Protein AF-A0A8J6GZJ0-F1 (afdb_monomer_lite)

Secondary structure (DSSP, 8-state):
-PPSSTT-SEEEEEEESSHHHHHHHHHHHHTT-EEEEEEESSSPPPEEEEEEETTEEEEEEE-GGGGG--HHHHTSSHHHHHHHHH-S-----S--TTHHHHHHHHHHH-------GGGS-TTSSTTGGGS--

Sequence (133 aa):
MIQEPHKAATFFGCIGIDKFGEILKSKAAEAHVDAHYYEQNEQPTGTCAACITGGNRSLVANLAAANCYKKEKHLDLEKNWLLVEKARVYYIAYILKDAFQLLHDYKHSRHLDYVPAEDMLPGALSVLKGLEQ

Organism: Microtus ochrogaster (NCBI:txid79684)

Foldseek 3Di:
DDDPPAQLAEAEFEAEPDPVVVVVVVVCVVVSHNYDYHYDHPWHGKDWDWDDDPPDTDIDTDHTRRQVDDCVVGVPPPVNVVVVVPDPDDDDDDDPVCVVVVVVVVVVVDDDDDDDPVNPDPPPVVNVVVVVD

pLDDT: mean 77.5, std 22.69, range [29.25, 98.44]

Radius of gyration: 16.32 Å; chains: 1; bounding box: 40×40×40 Å

Structure (mmCIF, N/CA/C/O backbone):
data_AF-A0A8J6GZJ0-F1
#
_entry.id   AF-A0A8J6GZJ0-F1
#
loop_
_atom_site.group_PDB
_atom_site.id
_atom_site.type_symbol
_atom_site.label_atom_id
_atom_site.label_alt_id
_atom_site.label_comp_id
_atom_site.label_asym_id
_atom_site.label_entity_id
_atom_site.label_seq_id
_atom_site.pdbx_PDB_ins_code
_atom_site.Cartn_x
_atom_site.Cartn_y
_atom_site.Cartn_z
_atom_site.occupancy
_atom_site.B_iso_or_equiv
_atom_site.auth_seq_id
_atom_site.auth_comp_id
_atom_site.auth_asym_id
_atom_site.auth_atom_id
_atom_site.pdbx_PDB_model_num
ATOM 1 N N . MET A 1 1 ? -10.589 -14.505 -3.669 1.00 51.16 1 MET A N 1
ATOM 2 C CA . MET A 1 1 ? -9.155 -14.866 -3.699 1.00 51.16 1 MET A CA 1
ATOM 3 C C . MET A 1 1 ? -8.697 -14.714 -5.142 1.00 51.16 1 MET A C 1
ATOM 5 O O . MET A 1 1 ? -9.461 -15.129 -6.009 1.00 51.16 1 MET A O 1
ATOM 9 N N . ILE A 1 2 ? -7.566 -14.052 -5.412 1.00 63.25 2 ILE A N 1
ATOM 10 C CA . ILE A 1 2 ? -7.054 -13.914 -6.788 1.00 63.25 2 ILE A CA 1
ATOM 11 C C . ILE A 1 2 ? -6.721 -15.318 -7.300 1.00 63.25 2 ILE A C 1
ATOM 13 O O . ILE A 1 2 ? -6.029 -16.067 -6.617 1.00 63.25 2 ILE A O 1
ATOM 17 N N . GLN A 1 3 ? -7.305 -15.689 -8.440 1.00 64.50 3 GLN A N 1
ATOM 18 C CA . GLN A 1 3 ? -7.137 -17.012 -9.041 1.00 64.50 3 GLN A CA 1
ATOM 19 C C . GLN A 1 3 ? -5.776 -17.144 -9.731 1.00 64.50 3 GLN A C 1
ATOM 21 O O . GLN A 1 3 ? -5.130 -16.143 -10.039 1.00 64.50 3 GLN A O 1
ATOM 26 N N . GLU A 1 4 ? -5.347 -18.383 -9.969 1.00 78.12 4 GLU A N 1
ATOM 27 C CA . GLU A 1 4 ? -4.112 -18.678 -10.691 1.00 78.12 4 GLU A CA 1
ATOM 28 C C . GLU A 1 4 ? -4.130 -18.104 -12.126 1.00 78.12 4 GLU A C 1
ATOM 30 O O . GLU A 1 4 ? -5.177 -18.104 -12.778 1.00 78.12 4 GLU A O 1
ATOM 35 N N . PRO A 1 5 ? -2.979 -17.644 -12.652 1.00 83.06 5 PRO A N 1
ATOM 36 C CA . PRO A 1 5 ? -1.676 -17.617 -11.994 1.00 83.06 5 PRO A CA 1
ATOM 37 C C . PRO A 1 5 ? -1.569 -16.516 -10.926 1.00 83.06 5 PRO A C 1
ATOM 39 O O . PRO A 1 5 ? -2.067 -15.402 -11.083 1.00 83.06 5 PRO A O 1
ATOM 42 N N . HIS A 1 6 ? -0.867 -16.829 -9.835 1.00 86.50 6 HIS A N 1
ATOM 43 C CA . HIS A 1 6 ? -0.531 -15.853 -8.797 1.00 86.50 6 HIS A CA 1
ATOM 44 C C . HIS A 1 6 ? 0.281 -14.688 -9.373 1.00 86.50 6 HIS A C 1
ATOM 46 O O . HIS A 1 6 ? 0.999 -14.852 -10.361 1.00 86.50 6 HIS A O 1
ATOM 52 N N . LYS A 1 7 ? 0.201 -13.517 -8.724 1.00 85.12 7 LYS A N 1
ATOM 53 C CA . LYS A 1 7 ? 0.903 -12.293 -9.143 1.00 85.12 7 LYS A CA 1
ATOM 54 C C . LYS A 1 7 ? 0.516 -11.799 -10.543 1.00 85.12 7 LYS A C 1
ATOM 56 O O . LYS A 1 7 ? 1.299 -11.131 -11.212 1.00 85.12 7 LYS A O 1
ATOM 61 N N . ALA A 1 8 ? -0.710 -12.092 -10.979 1.00 89.75 8 ALA A N 1
ATOM 62 C CA . ALA A 1 8 ? -1.276 -11.518 -12.199 1.00 89.75 8 ALA A CA 1
ATOM 63 C C . ALA A 1 8 ? -1.562 -10.008 -12.076 1.00 89.75 8 ALA A C 1
ATOM 65 O O . ALA A 1 8 ? -1.609 -9.313 -13.088 1.00 89.75 8 ALA A O 1
ATOM 66 N N . ALA A 1 9 ? -1.751 -9.505 -10.850 1.00 91.31 9 ALA A N 1
ATOM 67 C CA . ALA A 1 9 ? -1.995 -8.097 -10.562 1.00 91.31 9 ALA A CA 1
ATOM 68 C C . ALA A 1 9 ? -0.809 -7.474 -9.815 1.00 91.31 9 ALA A C 1
ATOM 70 O O . ALA A 1 9 ? -0.365 -8.008 -8.794 1.00 91.31 9 ALA A O 1
ATOM 71 N N . THR A 1 10 ? -0.352 -6.323 -10.308 1.00 93.00 10 THR A N 1
ATOM 72 C CA . THR A 1 10 ? 0.654 -5.475 -9.660 1.00 93.00 10 THR A CA 1
ATOM 73 C C . THR A 1 10 ? -0.035 -4.316 -8.950 1.00 93.00 10 THR A C 1
ATOM 75 O O . THR A 1 10 ? -0.974 -3.729 -9.487 1.00 93.00 10 THR A O 1
ATOM 78 N N . PHE A 1 11 ? 0.430 -3.979 -7.749 1.00 93.12 11 PHE A N 1
ATOM 79 C CA . PHE A 1 11 ? -0.090 -2.853 -6.975 1.00 93.12 11 PHE A CA 1
ATOM 80 C C . PHE A 1 11 ? 1.040 -1.914 -6.559 1.00 93.12 11 PHE A C 1
ATOM 82 O O . PHE A 1 11 ? 2.079 -2.374 -6.093 1.00 93.12 11 PHE A O 1
ATOM 89 N N . PHE A 1 12 ? 0.809 -0.606 -6.680 1.00 93.50 12 PHE A N 1
ATOM 90 C CA . PHE A 1 12 ? 1.727 0.432 -6.222 1.00 93.50 12 PHE A CA 1
ATOM 91 C C . PHE A 1 12 ? 1.043 1.343 -5.201 1.00 93.50 12 PHE A C 1
ATOM 93 O O . PHE A 1 12 ? -0.111 1.729 -5.379 1.00 93.50 12 PHE A O 1
ATOM 100 N N . GLY A 1 13 ? 1.767 1.722 -4.148 1.00 92.50 13 GLY A N 1
ATOM 101 C CA . GLY A 1 13 ? 1.277 2.642 -3.118 1.00 92.50 13 GLY A CA 1
ATOM 102 C C . GLY A 1 13 ? 2.400 3.170 -2.228 1.00 92.50 13 GLY A C 1
ATOM 103 O O . GLY A 1 13 ? 3.549 2.770 -2.390 1.00 92.50 13 GLY A O 1
ATOM 104 N N . CYS A 1 14 ? 2.079 4.067 -1.294 1.00 94.56 14 CYS A N 1
ATOM 105 C CA . CYS A 1 14 ? 3.023 4.588 -0.298 1.00 94.56 14 CYS A CA 1
ATOM 106 C C . CYS A 1 14 ? 2.562 4.227 1.118 1.00 94.56 14 CYS A C 1
ATOM 108 O O . CYS A 1 14 ? 1.384 4.398 1.441 1.00 94.56 14 CYS A O 1
ATOM 110 N N . ILE A 1 15 ? 3.485 3.745 1.950 1.00 97.25 15 ILE A N 1
ATOM 111 C CA . ILE A 1 15 ? 3.245 3.357 3.347 1.00 97.25 15 ILE A CA 1
ATOM 112 C C . ILE A 1 15 ? 4.310 3.955 4.272 1.00 97.25 15 ILE A C 1
ATOM 114 O O . ILE A 1 15 ? 5.370 4.404 3.831 1.00 97.25 15 ILE A O 1
ATOM 118 N N . GLY A 1 16 ? 4.005 4.002 5.566 1.00 98.00 16 GLY A N 1
ATOM 119 C CA . GLY A 1 16 ? 5.000 4.277 6.596 1.00 98.00 16 GLY A CA 1
ATOM 120 C C . GLY A 1 16 ? 5.819 3.024 6.893 1.00 98.00 16 GLY A C 1
ATOM 121 O O . GLY A 1 16 ? 5.311 1.906 6.768 1.00 98.00 16 GLY A O 1
ATOM 122 N N . ILE A 1 17 ? 7.068 3.198 7.324 1.00 98.19 17 ILE A N 1
ATOM 123 C CA . ILE A 1 17 ? 7.860 2.110 7.917 1.00 98.19 17 ILE A CA 1
ATOM 124 C C . ILE A 1 17 ? 7.370 1.910 9.354 1.00 98.19 17 ILE A C 1
ATOM 126 O O . ILE A 1 17 ? 7.942 2.392 10.331 1.00 98.19 17 ILE A O 1
ATOM 130 N N . ASP A 1 18 ? 6.231 1.239 9.471 1.00 98.25 18 ASP A N 1
ATOM 131 C CA . ASP A 1 18 ? 5.570 0.967 10.735 1.00 98.25 18 ASP A CA 1
ATOM 132 C C . ASP A 1 18 ? 4.824 -0.371 10.706 1.00 98.25 18 ASP A C 1
ATOM 134 O O . ASP A 1 18 ? 4.743 -1.077 9.697 1.00 98.25 18 ASP A O 1
ATOM 138 N N . LYS A 1 19 ? 4.250 -0.733 11.855 1.00 98.31 19 LYS A N 1
ATOM 139 C CA . LYS A 1 19 ? 3.511 -1.987 12.017 1.00 98.31 19 LYS A CA 1
ATOM 140 C C . LYS A 1 19 ? 2.339 -2.116 11.036 1.00 98.31 19 LYS A C 1
ATOM 142 O O . LYS A 1 19 ? 2.032 -3.228 10.614 1.00 98.31 19 LYS A O 1
ATOM 147 N N . PHE A 1 20 ? 1.659 -1.020 10.699 1.00 98.06 20 PHE A N 1
ATOM 148 C CA . PHE A 1 20 ? 0.535 -1.071 9.766 1.00 98.06 20 PHE A CA 1
ATOM 149 C C . PHE A 1 20 ? 1.016 -1.276 8.328 1.00 98.06 20 PHE A C 1
ATOM 151 O O . PHE A 1 20 ? 0.405 -2.060 7.604 1.00 98.06 20 PHE A O 1
ATOM 158 N N . GLY A 1 21 ? 2.141 -0.670 7.948 1.00 98.12 21 GLY A N 1
ATOM 159 C CA . GLY A 1 21 ? 2.808 -0.909 6.671 1.00 98.12 21 GLY A CA 1
ATOM 160 C C . GLY A 1 21 ? 3.193 -2.379 6.493 1.00 98.12 21 GLY A C 1
ATOM 161 O O . GLY A 1 21 ? 2.870 -2.987 5.471 1.00 98.12 21 GLY A O 1
ATOM 162 N N . GLU A 1 22 ? 3.778 -2.998 7.522 1.00 98.38 22 GLU A N 1
ATOM 163 C CA . GLU A 1 22 ? 4.097 -4.434 7.504 1.00 98.38 22 GLU A CA 1
ATOM 164 C C . GLU A 1 22 ? 2.854 -5.322 7.361 1.00 98.38 22 GLU A C 1
ATOM 166 O O . GLU A 1 22 ? 2.857 -6.290 6.596 1.00 98.38 22 GLU A O 1
ATOM 171 N N . ILE A 1 23 ? 1.755 -4.972 8.039 1.00 98.44 23 ILE A N 1
ATOM 172 C CA . ILE A 1 23 ? 0.481 -5.690 7.893 1.00 98.44 23 ILE A CA 1
ATOM 173 C C . ILE A 1 23 ? -0.030 -5.594 6.450 1.00 98.44 23 ILE A C 1
ATOM 175 O O . ILE A 1 23 ? -0.436 -6.611 5.888 1.00 98.44 23 ILE A O 1
ATOM 179 N N . LEU A 1 24 ? 0.013 -4.413 5.825 1.00 98.00 24 LEU A N 1
ATOM 180 C CA . LEU A 1 24 ? -0.421 -4.235 4.434 1.00 98.00 24 LEU A CA 1
ATOM 181 C C . LEU A 1 24 ? 0.421 -5.067 3.458 1.00 98.00 24 LEU A C 1
ATOM 183 O O . LEU A 1 24 ? -0.141 -5.725 2.579 1.00 98.00 24 LEU A O 1
ATOM 187 N N . LYS A 1 25 ? 1.748 -5.099 3.637 1.00 98.00 25 LYS A N 1
ATOM 188 C CA . LYS A 1 25 ? 2.653 -5.941 2.834 1.00 98.00 25 LYS A CA 1
ATOM 189 C C . LYS A 1 25 ? 2.322 -7.424 2.988 1.00 98.00 25 LYS A C 1
ATOM 191 O O . LYS A 1 25 ? 2.138 -8.125 1.994 1.00 98.00 25 LYS A O 1
ATOM 196 N N . SER A 1 26 ? 2.177 -7.885 4.230 1.00 97.81 26 SER A N 1
ATOM 197 C CA . SER A 1 26 ? 1.832 -9.274 4.539 1.00 97.81 26 SER A CA 1
ATOM 198 C C . SER A 1 26 ? 0.488 -9.679 3.928 1.00 97.81 26 SER A C 1
ATOM 200 O O . SER A 1 26 ? 0.409 -10.717 3.273 1.00 97.81 26 SER A O 1
ATOM 202 N N . LYS A 1 27 ? -0.552 -8.845 4.050 1.00 97.38 27 LYS A N 1
ATOM 203 C CA . LYS A 1 27 ? -1.874 -9.144 3.478 1.00 97.38 27 LYS A CA 1
ATOM 204 C C . LYS A 1 27 ? -1.901 -9.115 1.955 1.00 97.38 27 LYS A C 1
ATOM 206 O O . LYS A 1 27 ? -2.588 -9.941 1.358 1.00 97.38 27 LYS A O 1
ATOM 211 N N . ALA A 1 28 ? -1.129 -8.238 1.316 1.00 95.50 28 ALA A N 1
ATOM 212 C CA . ALA A 1 28 ? -0.982 -8.262 -0.137 1.00 95.50 28 ALA A CA 1
ATOM 213 C C . ALA A 1 28 ? -0.307 -9.559 -0.624 1.00 95.50 28 ALA A C 1
ATOM 215 O O . ALA A 1 28 ? -0.769 -10.167 -1.592 1.00 95.50 28 ALA A O 1
ATOM 216 N N . ALA A 1 29 ? 0.730 -10.021 0.083 1.00 94.12 29 ALA A N 1
ATOM 217 C CA . ALA A 1 29 ? 1.420 -11.270 -0.233 1.00 94.12 29 ALA A CA 1
ATOM 218 C C . ALA A 1 29 ? 0.522 -12.506 -0.031 1.00 94.12 29 ALA A C 1
ATOM 220 O O . ALA A 1 29 ? 0.484 -13.378 -0.902 1.00 94.12 29 ALA A O 1
ATOM 221 N N . GLU A 1 30 ? -0.244 -12.557 1.067 1.00 94.31 30 GLU A N 1
ATOM 222 C CA . GLU A 1 30 ? -1.260 -13.596 1.319 1.00 94.31 30 GLU A CA 1
ATOM 223 C C . GLU A 1 30 ? -2.331 -13.632 0.216 1.00 94.31 30 GLU A C 1
ATOM 225 O O . GLU A 1 30 ? -2.824 -14.698 -0.138 1.00 94.31 30 GLU A O 1
ATOM 230 N N . ALA A 1 31 ? -2.675 -12.473 -0.352 1.00 93.44 31 ALA A N 1
ATOM 231 C CA . ALA A 1 31 ? -3.617 -12.355 -1.462 1.00 93.44 31 ALA A CA 1
ATOM 232 C C . ALA A 1 31 ? -2.989 -12.615 -2.845 1.00 93.44 31 ALA A C 1
ATOM 234 O O . ALA A 1 31 ? -3.686 -12.492 -3.854 1.00 93.44 31 ALA A O 1
ATOM 235 N N . HIS A 1 32 ? -1.698 -12.959 -2.905 1.00 94.00 32 HIS A N 1
ATOM 236 C CA . HIS A 1 32 ? -0.935 -13.195 -4.134 1.00 94.00 32 HIS A CA 1
ATOM 237 C C . HIS A 1 32 ? -0.877 -11.995 -5.094 1.00 94.00 32 HIS A C 1
ATOM 239 O O . HIS A 1 32 ? -0.741 -12.171 -6.308 1.00 94.00 32 HIS A O 1
ATOM 245 N N 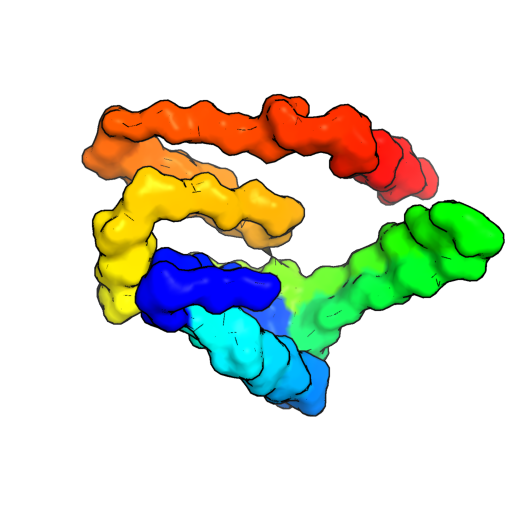. VAL A 1 33 ? -0.947 -10.778 -4.553 1.00 93.44 33 VAL A N 1
ATOM 246 C CA . VAL A 1 33 ? -0.722 -9.530 -5.293 1.00 93.44 33 VAL A CA 1
ATOM 247 C C . VAL A 1 33 ? 0.778 -9.255 -5.361 1.00 93.44 33 VAL A C 1
ATOM 249 O O . VAL A 1 33 ? 1.483 -9.386 -4.359 1.00 93.44 33 VAL A O 1
ATOM 252 N N . ASP A 1 34 ? 1.275 -8.838 -6.525 1.00 94.75 34 ASP A N 1
ATOM 253 C CA . ASP A 1 34 ? 2.646 -8.345 -6.665 1.00 94.75 34 ASP A CA 1
ATOM 254 C C . ASP A 1 34 ? 2.699 -6.870 -6.248 1.00 94.75 34 ASP A C 1
ATOM 256 O O . ASP A 1 34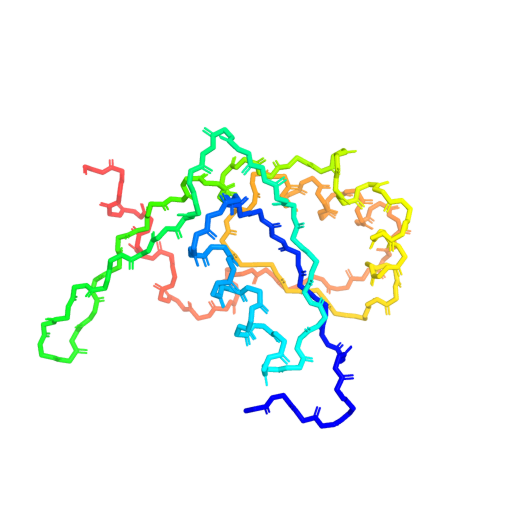 ? 2.651 -5.956 -7.072 1.00 94.75 34 ASP A O 1
ATOM 260 N N . ALA A 1 35 ? 2.664 -6.635 -4.936 1.00 95.06 35 ALA A N 1
ATOM 261 C CA . ALA A 1 35 ? 2.627 -5.293 -4.373 1.00 95.06 35 ALA A CA 1
ATOM 262 C C . ALA A 1 35 ? 4.038 -4.726 -4.182 1.00 95.06 35 ALA A C 1
ATOM 264 O O . ALA A 1 35 ? 4.881 -5.335 -3.524 1.00 95.06 35 ALA A O 1
ATOM 265 N N . HIS A 1 36 ? 4.256 -3.523 -4.705 1.00 96.12 36 HIS A N 1
ATOM 266 C CA . HIS A 1 36 ? 5.493 -2.758 -4.587 1.00 96.12 36 HIS A CA 1
ATOM 267 C C . HIS A 1 36 ? 5.162 -1.426 -3.918 1.00 96.12 36 HIS A C 1
ATOM 269 O O . HIS A 1 36 ? 4.474 -0.582 -4.492 1.00 96.12 36 HIS A O 1
ATOM 275 N N . TYR A 1 37 ? 5.606 -1.251 -2.677 1.00 95.69 37 TYR A N 1
ATOM 276 C CA . TYR A 1 37 ? 5.320 -0.051 -1.898 1.00 95.69 37 TYR A CA 1
ATOM 277 C C . TYR A 1 37 ? 6.527 0.887 -1.852 1.00 95.69 37 TYR A C 1
ATOM 279 O O . TYR A 1 37 ? 7.658 0.453 -1.638 1.00 95.69 37 TYR A O 1
ATOM 287 N N . TYR A 1 38 ? 6.265 2.188 -1.967 1.00 95.44 38 TYR A N 1
ATOM 288 C CA . TYR A 1 38 ? 7.188 3.217 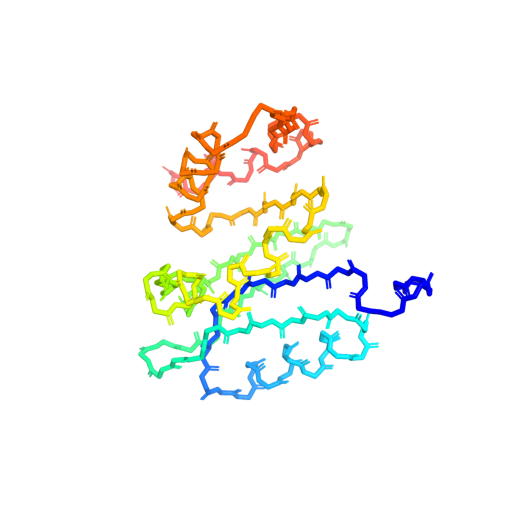-1.513 1.00 95.44 38 TYR A CA 1
ATOM 289 C C . TYR A 1 38 ? 7.096 3.308 0.012 1.00 95.44 38 TYR A C 1
ATOM 291 O O . TYR A 1 38 ? 6.055 3.677 0.557 1.00 95.44 38 TYR A O 1
ATOM 299 N N . GLU A 1 39 ? 8.168 2.936 0.701 1.00 96.81 39 GLU A N 1
ATOM 300 C CA . GLU A 1 39 ? 8.246 2.980 2.161 1.00 96.81 39 GLU A CA 1
ATOM 301 C C . GLU A 1 39 ? 9.017 4.224 2.607 1.00 96.81 39 GLU A C 1
ATOM 303 O O . GLU A 1 39 ? 10.073 4.544 2.054 1.00 96.81 39 GLU A O 1
ATOM 308 N N . GLN A 1 40 ? 8.484 4.944 3.593 1.00 95.69 40 GLN A N 1
ATOM 309 C CA . GLN A 1 40 ? 9.038 6.222 4.041 1.00 95.69 40 GLN A CA 1
ATOM 310 C C . GLN A 1 40 ? 8.821 6.449 5.552 1.00 95.69 40 GLN A C 1
ATOM 312 O O . GLN A 1 40 ? 8.044 5.728 6.179 1.00 95.69 40 GLN A O 1
ATOM 317 N N . ASN A 1 41 ? 9.534 7.413 6.147 1.00 96.75 41 ASN A N 1
ATOM 318 C CA . ASN A 1 41 ? 9.560 7.655 7.604 1.00 96.75 41 ASN A CA 1
ATOM 319 C C . ASN A 1 41 ? 8.974 9.019 8.011 1.00 96.75 41 ASN A C 1
ATOM 321 O O . ASN A 1 41 ? 8.921 9.343 9.195 1.00 96.75 41 ASN A O 1
ATOM 325 N N . GLU A 1 42 ? 8.571 9.843 7.049 1.00 95.31 42 GLU A N 1
ATOM 326 C CA . GLU A 1 42 ? 8.025 11.180 7.254 1.00 95.31 42 GLU A CA 1
ATOM 327 C C . GLU A 1 42 ? 6.594 11.162 7.812 1.00 95.31 42 GLU A C 1
ATOM 329 O O . GLU A 1 42 ? 6.225 12.055 8.573 1.00 95.31 42 GLU A O 1
ATOM 334 N N . GLN A 1 43 ? 5.783 10.171 7.432 1.00 97.31 43 GLN A N 1
ATOM 335 C CA . GLN A 1 43 ? 4.398 10.008 7.881 1.00 97.31 43 GLN A CA 1
ATOM 336 C C . GLN A 1 43 ? 4.073 8.544 8.208 1.00 97.31 43 GLN A C 1
ATOM 338 O O . GLN A 1 43 ? 4.601 7.641 7.554 1.00 97.31 43 GLN A O 1
ATOM 343 N N . PRO A 1 44 ? 3.161 8.277 9.161 1.00 98.00 44 PRO A N 1
ATOM 344 C CA . PRO A 1 44 ? 2.689 6.923 9.427 1.00 98.00 44 PRO A CA 1
ATOM 345 C C . PRO A 1 44 ? 1.823 6.401 8.276 1.00 98.00 44 PRO A C 1
ATOM 347 O O . PRO A 1 44 ? 1.253 7.171 7.499 1.00 98.00 44 PRO A O 1
ATOM 350 N N . THR A 1 45 ? 1.674 5.085 8.187 1.00 98.12 45 THR A N 1
ATOM 351 C CA . THR A 1 45 ? 0.763 4.423 7.250 1.00 98.12 45 THR A CA 1
ATOM 352 C C . THR A 1 45 ? -0.663 4.958 7.406 1.00 98.12 45 THR A C 1
ATOM 354 O O . THR A 1 45 ? -1.177 5.100 8.517 1.00 98.12 45 THR A O 1
ATOM 357 N N . GLY A 1 46 ? -1.304 5.261 6.272 1.00 95.12 46 GLY A N 1
ATOM 358 C CA . GLY A 1 46 ? -2.677 5.761 6.229 1.00 95.12 46 GLY A CA 1
ATOM 359 C C . GLY A 1 46 ? -3.678 4.797 6.864 1.00 95.12 46 GLY A C 1
ATOM 360 O O . GLY A 1 46 ? -3.495 3.580 6.873 1.00 95.12 46 GLY A O 1
ATOM 361 N N . THR A 1 47 ? -4.763 5.346 7.397 1.00 95.25 47 THR A N 1
ATOM 362 C CA . THR A 1 47 ? -5.805 4.580 8.093 1.00 95.25 47 THR A CA 1
ATOM 363 C C . THR A 1 47 ? -7.190 5.044 7.669 1.00 95.25 47 THR A C 1
ATOM 365 O O . THR A 1 47 ? -7.378 6.174 7.221 1.00 95.25 47 THR A O 1
ATOM 368 N N . CYS A 1 48 ? -8.185 4.171 7.805 1.00 95.06 48 CYS A N 1
ATOM 369 C CA . CYS A 1 48 ? -9.579 4.521 7.572 1.00 95.06 48 CYS A CA 1
ATOM 370 C C . CYS A 1 48 ? -10.433 4.025 8.736 1.00 95.06 48 CYS A C 1
ATOM 372 O O . CYS A 1 48 ? -10.443 2.832 9.042 1.00 95.06 48 CYS A O 1
ATOM 374 N N . ALA A 1 49 ? -11.144 4.945 9.384 1.00 95.44 49 ALA A N 1
ATOM 375 C CA . ALA A 1 49 ? -12.143 4.597 10.378 1.00 95.44 49 ALA A CA 1
ATOM 376 C C . ALA A 1 49 ? -13.453 4.253 9.665 1.00 95.44 49 ALA A C 1
ATOM 378 O O . ALA A 1 49 ? -13.993 5.067 8.917 1.00 95.44 49 ALA A O 1
ATOM 379 N N . ALA A 1 50 ? -13.964 3.048 9.911 1.00 95.38 50 ALA A N 1
ATOM 380 C CA . ALA A 1 50 ? -15.281 2.629 9.457 1.00 95.38 50 ALA A CA 1
ATOM 381 C C . ALA A 1 50 ? -16.272 2.714 10.625 1.00 95.38 50 ALA A C 1
ATOM 383 O O . ALA A 1 50 ? -16.294 1.849 11.501 1.00 95.38 50 ALA A O 1
ATOM 384 N N . CYS A 1 51 ? -17.097 3.758 10.632 1.00 94.88 51 CYS A N 1
ATOM 385 C CA . CYS A 1 51 ? -18.162 3.957 11.608 1.00 94.88 51 CYS A CA 1
ATOM 386 C C . CYS A 1 51 ? -19.402 3.177 11.160 1.00 94.88 51 CYS A C 1
ATOM 388 O O . CYS A 1 51 ? -20.046 3.538 10.172 1.00 94.88 51 CYS A O 1
ATOM 390 N N . ILE A 1 52 ? -19.719 2.091 11.866 1.00 97.25 52 ILE A N 1
ATOM 391 C CA . ILE A 1 52 ? -20.794 1.163 11.499 1.00 97.25 52 ILE A CA 1
ATOM 392 C C . ILE A 1 52 ? -22.038 1.456 12.342 1.00 97.25 52 ILE A C 1
ATOM 394 O O . ILE A 1 52 ? -21.978 1.409 13.570 1.00 97.25 52 ILE A O 1
ATOM 398 N N . THR A 1 53 ? -23.171 1.719 11.689 1.00 96.00 53 THR A N 1
ATOM 399 C CA . THR A 1 53 ? -24.472 1.943 12.342 1.00 96.00 53 THR A CA 1
ATOM 400 C 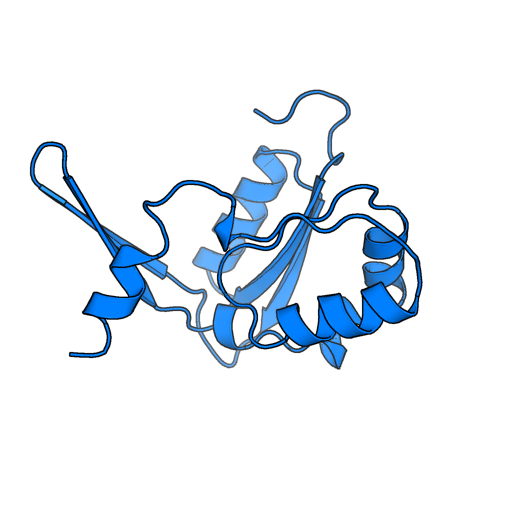C . THR A 1 53 ? -25.560 1.105 11.671 1.00 96.00 53 THR A C 1
ATOM 402 O O . THR A 1 53 ? -26.064 1.426 10.593 1.00 96.00 53 THR A O 1
ATOM 405 N N . GLY A 1 54 ? -25.929 -0.012 12.304 1.00 95.69 54 GLY A N 1
ATOM 406 C CA . GLY A 1 54 ? -26.831 -0.994 11.699 1.00 95.69 54 GLY A CA 1
ATOM 407 C C . GLY A 1 54 ? -26.256 -1.527 10.381 1.00 95.69 54 GLY A C 1
ATOM 408 O O . GLY A 1 54 ? -25.158 -2.079 10.363 1.00 95.69 54 GLY A O 1
ATOM 409 N N . GLY A 1 55 ? -26.988 -1.340 9.279 1.00 96.19 55 GLY A N 1
ATOM 410 C CA . GLY A 1 55 ? -26.535 -1.698 7.928 1.00 96.19 55 GLY A CA 1
ATOM 411 C C . GLY A 1 55 ? -25.641 -0.656 7.238 1.00 96.19 55 GLY A C 1
ATOM 412 O O . GLY A 1 55 ? -25.132 -0.929 6.154 1.00 96.19 55 GLY A O 1
ATOM 413 N N . ASN A 1 56 ? -25.441 0.523 7.836 1.00 95.25 56 ASN A N 1
ATOM 414 C CA . ASN A 1 56 ? -24.712 1.632 7.219 1.00 95.25 56 ASN A CA 1
ATOM 415 C C . ASN A 1 56 ? -23.232 1.656 7.623 1.00 95.25 56 ASN A C 1
ATOM 417 O O . ASN A 1 56 ? -22.856 1.207 8.709 1.00 95.25 56 ASN A O 1
ATOM 421 N N . ARG A 1 57 ? -22.392 2.233 6.754 1.00 96.56 57 ARG A N 1
ATOM 422 C CA . ARG A 1 57 ? -20.965 2.478 7.008 1.00 96.56 57 ARG A CA 1
ATOM 423 C C . ARG A 1 57 ? -20.596 3.891 6.568 1.00 96.56 57 ARG A C 1
ATOM 425 O O . ARG A 1 57 ? -20.759 4.217 5.398 1.00 96.56 57 ARG A O 1
ATOM 432 N N . SER A 1 58 ? -20.077 4.696 7.491 1.00 95.94 58 SER A N 1
ATOM 433 C CA . SER A 1 58 ? -19.419 5.969 7.176 1.00 95.94 58 SER A CA 1
ATOM 434 C C . SER A 1 58 ? -17.906 5.788 7.270 1.00 95.94 58 SER A C 1
ATOM 436 O O . SER A 1 58 ? -17.419 5.187 8.228 1.00 95.94 58 SER A O 1
ATOM 438 N N . LEU A 1 59 ? -17.172 6.243 6.255 1.00 92.31 59 LEU A N 1
ATOM 439 C CA . LEU A 1 59 ? -15.731 6.032 6.126 1.00 92.31 59 LEU A CA 1
ATOM 440 C C . LEU A 1 59 ? -14.998 7.363 6.283 1.00 92.31 59 LEU A C 1
ATOM 442 O O . LEU A 1 59 ? -15.244 8.297 5.526 1.00 92.31 59 LEU A O 1
ATOM 446 N N . VAL A 1 60 ? -14.069 7.431 7.234 1.00 92.62 60 VAL A N 1
ATOM 447 C CA . VAL A 1 60 ? -13.214 8.604 7.455 1.00 92.62 60 VAL A CA 1
ATOM 448 C C . VAL A 1 60 ? -11.773 8.199 7.180 1.00 92.62 60 VAL A C 1
ATOM 450 O O . VAL A 1 60 ? -11.184 7.426 7.935 1.00 92.62 60 VAL A O 1
ATOM 453 N N . ALA A 1 61 ? -11.218 8.671 6.066 1.00 88.88 61 ALA A N 1
ATOM 454 C CA . ALA A 1 61 ? -9.869 8.328 5.633 1.00 88.88 61 ALA A CA 1
ATOM 455 C C . ALA A 1 61 ? -8.848 9.370 6.113 1.00 88.88 61 ALA A C 1
ATOM 457 O O . ALA A 1 61 ? -8.930 10.543 5.760 1.00 88.88 61 ALA A O 1
ATOM 458 N N . ASN A 1 62 ? -7.845 8.921 6.865 1.00 92.44 62 ASN A N 1
ATOM 459 C CA . ASN A 1 62 ? -6.632 9.674 7.151 1.00 92.44 62 ASN A CA 1
ATOM 460 C C . ASN A 1 62 ? -5.506 9.155 6.245 1.00 92.44 62 ASN A C 1
ATOM 462 O O . ASN A 1 62 ? -4.924 8.103 6.512 1.00 92.44 62 ASN A O 1
ATOM 466 N N . LEU A 1 63 ? -5.217 9.878 5.160 1.00 90.25 63 LEU A N 1
ATOM 467 C CA . LEU A 1 63 ? -4.306 9.400 4.113 1.00 90.25 63 LEU A CA 1
ATOM 468 C C . LEU A 1 63 ? -2.856 9.235 4.594 1.00 90.25 63 LEU A C 1
ATOM 470 O O . LEU A 1 63 ? -2.204 8.279 4.183 1.00 90.25 63 LEU A O 1
ATOM 474 N N . ALA A 1 64 ? -2.359 10.134 5.452 1.00 93.94 64 ALA A N 1
ATOM 475 C CA . ALA A 1 64 ? -0.987 10.124 5.976 1.00 93.94 64 ALA A CA 1
ATOM 476 C C . ALA A 1 64 ? 0.064 9.754 4.897 1.00 93.94 64 ALA A C 1
ATOM 478 O O . ALA A 1 64 ? 0.131 10.438 3.874 1.00 93.94 64 ALA A O 1
ATOM 479 N N . ALA A 1 65 ? 0.833 8.671 5.075 1.00 94.56 65 ALA A N 1
ATOM 480 C CA . ALA A 1 65 ? 1.826 8.189 4.111 1.00 94.56 65 ALA A CA 1
ATOM 481 C C . ALA A 1 65 ? 1.300 8.031 2.677 1.00 94.56 65 ALA A C 1
ATOM 483 O O . ALA A 1 65 ? 2.035 8.301 1.730 1.00 94.56 65 ALA A O 1
ATOM 484 N N . ALA A 1 66 ? 0.034 7.648 2.479 1.00 90.88 66 ALA A N 1
ATOM 485 C CA . ALA A 1 66 ? -0.531 7.480 1.139 1.00 90.88 66 ALA A CA 1
ATOM 486 C C . ALA A 1 66 ? -0.522 8.795 0.331 1.00 90.88 66 ALA A C 1
ATOM 488 O O . ALA A 1 66 ? -0.438 8.771 -0.894 1.00 90.88 66 ALA A O 1
ATOM 489 N N . ASN A 1 67 ? -0.536 9.945 1.014 1.00 89.38 67 ASN A N 1
ATOM 490 C CA . ASN A 1 67 ? -0.441 11.278 0.413 1.00 89.38 67 ASN A CA 1
ATOM 491 C C . ASN A 1 67 ? 1.010 11.717 0.117 1.00 89.38 67 ASN A C 1
ATOM 493 O O . ASN A 1 67 ? 1.228 12.807 -0.409 1.00 89.38 67 ASN A O 1
ATOM 497 N N . CYS A 1 68 ? 1.999 10.902 0.493 1.00 89.81 68 CYS A N 1
ATOM 498 C CA . CYS A 1 68 ? 3.431 11.173 0.352 1.00 89.81 68 CYS A CA 1
ATOM 499 C C . CYS A 1 68 ? 4.076 10.386 -0.796 1.00 89.81 68 CYS A C 1
ATOM 501 O O . CYS A 1 68 ? 5.303 10.321 -0.870 1.00 89.81 68 CYS A O 1
ATOM 503 N N . TYR A 1 69 ? 3.273 9.782 -1.677 1.00 87.88 69 TYR A N 1
ATOM 504 C CA . TYR A 1 69 ? 3.791 9.112 -2.864 1.00 87.88 69 TYR A CA 1
ATOM 505 C C . TYR A 1 69 ? 4.555 10.108 -3.744 1.00 87.88 69 TYR A C 1
ATOM 507 O O . TYR A 1 69 ? 4.085 11.220 -3.965 1.00 87.88 69 TYR A O 1
ATOM 515 N N . LYS A 1 70 ? 5.735 9.704 -4.222 1.00 86.44 70 LYS A N 1
ATOM 516 C CA . LYS A 1 70 ? 6.607 10.507 -5.088 1.00 86.44 70 LYS A CA 1
ATOM 517 C C . LYS A 1 70 ? 6.954 9.685 -6.316 1.00 86.44 70 LYS A C 1
ATOM 519 O O . LYS A 1 70 ? 7.693 8.700 -6.195 1.00 86.44 70 LYS A O 1
ATOM 524 N N . LYS A 1 71 ? 6.402 10.045 -7.477 1.00 84.38 71 LYS A N 1
ATOM 525 C CA . LYS A 1 71 ? 6.563 9.249 -8.705 1.00 84.38 71 LYS A CA 1
ATOM 526 C C . LYS A 1 71 ? 8.034 9.053 -9.073 1.00 84.38 71 LYS A C 1
ATOM 528 O O . LYS A 1 71 ? 8.457 7.925 -9.306 1.00 84.38 71 LYS A O 1
ATOM 533 N N . GLU A 1 72 ? 8.832 10.106 -8.950 1.00 88.81 72 GLU A N 1
ATOM 534 C CA . GLU A 1 72 ? 10.238 10.147 -9.338 1.00 88.81 72 GLU A CA 1
ATOM 535 C C . GLU A 1 72 ? 11.123 9.245 -8.468 1.00 88.81 72 GLU A C 1
ATOM 537 O O . GLU A 1 72 ? 12.197 8.817 -8.882 1.00 88.81 72 GLU A O 1
ATOM 542 N N . LYS A 1 73 ? 10.668 8.928 -7.250 1.00 90.25 73 LYS A N 1
ATOM 543 C CA . LYS A 1 73 ? 11.395 8.070 -6.307 1.00 90.25 73 LYS A CA 1
ATOM 544 C C . LYS A 1 73 ? 10.947 6.616 -6.333 1.00 90.25 73 LYS A C 1
ATOM 546 O O . LYS A 1 73 ? 11.580 5.789 -5.679 1.00 90.25 73 LYS A O 1
ATOM 551 N N . HIS A 1 74 ? 9.854 6.303 -7.024 1.00 91.94 74 HIS A N 1
ATOM 552 C CA . HIS A 1 74 ? 9.261 4.976 -6.960 1.00 91.94 74 HIS A CA 1
ATOM 553 C C . HIS A 1 74 ? 8.751 4.485 -8.307 1.00 91.94 74 HIS A C 1
ATOM 555 O O . HIS A 1 74 ? 9.204 3.448 -8.775 1.00 91.94 74 HIS A O 1
ATOM 561 N N . LEU A 1 75 ? 7.828 5.201 -8.941 1.00 87.94 75 LEU A N 1
ATOM 562 C CA . LEU A 1 75 ? 7.232 4.760 -10.197 1.00 87.94 75 LEU A CA 1
ATOM 563 C C . LEU A 1 75 ? 8.203 4.855 -11.376 1.00 87.94 75 LEU A C 1
ATOM 565 O O . LEU A 1 75 ? 8.303 3.910 -12.151 1.00 87.94 75 LEU A O 1
ATOM 569 N N . ASP A 1 76 ? 8.925 5.972 -11.469 1.00 86.81 76 ASP A N 1
ATOM 570 C CA . ASP A 1 76 ? 9.826 6.277 -12.588 1.00 86.81 76 ASP A CA 1
ATOM 571 C C . ASP A 1 76 ? 11.120 5.444 -12.527 1.00 86.81 76 ASP A C 1
ATOM 573 O O . ASP A 1 76 ? 11.968 5.511 -13.416 1.00 86.81 76 ASP A O 1
ATOM 577 N N . LEU A 1 77 ? 11.289 4.632 -11.477 1.00 89.69 77 LEU A N 1
ATOM 578 C CA . LEU A 1 77 ? 12.359 3.649 -11.416 1.00 89.69 77 LEU A CA 1
ATOM 579 C C . LEU A 1 77 ? 12.128 2.596 -12.500 1.00 89.69 77 LEU A C 1
ATOM 581 O O . LEU A 1 77 ? 11.095 1.931 -12.502 1.00 89.69 77 LEU A O 1
ATOM 585 N N . GLU A 1 78 ? 13.132 2.375 -13.347 1.00 92.12 78 GLU A N 1
ATOM 586 C CA . GLU A 1 78 ? 13.081 1.440 -14.481 1.00 92.12 78 GLU A CA 1
ATOM 587 C C . GLU A 1 78 ? 12.455 0.085 -14.110 1.00 92.12 78 GLU A C 1
ATOM 589 O O . GLU A 1 78 ? 11.515 -0.377 -14.752 1.00 92.12 78 GLU A O 1
ATOM 594 N N . LYS A 1 79 ? 12.893 -0.509 -12.993 1.00 93.50 79 LYS A N 1
ATOM 595 C CA . LYS A 1 79 ? 12.371 -1.792 -12.491 1.00 93.50 79 LYS A CA 1
ATOM 596 C C . LYS A 1 79 ? 10.853 -1.804 -12.248 1.00 93.50 79 LYS A C 1
ATOM 598 O O . LYS A 1 79 ? 10.218 -2.832 -12.464 1.00 93.50 79 LYS A O 1
ATOM 603 N N . ASN A 1 80 ? 10.283 -0.690 -11.788 1.00 90.88 80 ASN A N 1
ATOM 604 C CA . ASN A 1 80 ? 8.859 -0.566 -11.483 1.00 90.88 80 ASN A CA 1
ATOM 605 C C . ASN A 1 80 ? 8.083 -0.195 -12.749 1.00 90.88 80 ASN A C 1
ATOM 607 O O . ASN A 1 80 ? 7.008 -0.743 -12.992 1.00 90.88 80 ASN A O 1
ATOM 611 N N . TRP A 1 81 ? 8.658 0.665 -13.592 1.00 88.19 81 TRP A N 1
ATOM 612 C CA . TRP A 1 81 ? 8.073 1.040 -14.875 1.00 88.19 81 TRP A CA 1
ATOM 613 C C . TRP A 1 81 ? 7.895 -0.159 -15.817 1.00 88.19 81 TRP A C 1
ATOM 615 O O . TRP A 1 81 ? 6.850 -0.289 -16.448 1.00 88.19 81 TRP A O 1
ATOM 625 N N . LEU A 1 82 ? 8.828 -1.116 -15.826 1.00 90.50 82 LEU A N 1
ATOM 626 C CA . LEU A 1 82 ? 8.687 -2.364 -16.594 1.00 90.50 82 LEU A CA 1
ATOM 627 C C . LEU A 1 82 ? 7.414 -3.157 -16.235 1.00 90.50 82 LEU A C 1
ATOM 629 O O . LEU A 1 82 ? 6.821 -3.814 -17.093 1.00 90.50 82 LEU A O 1
ATOM 633 N N . LEU A 1 83 ? 6.962 -3.099 -14.976 1.00 90.06 83 LEU A N 1
ATOM 634 C CA . LEU A 1 83 ? 5.711 -3.738 -14.547 1.00 90.06 83 LEU A CA 1
ATOM 635 C C . LEU A 1 83 ? 4.493 -2.996 -15.098 1.00 90.06 83 LEU A C 1
ATOM 637 O O . LEU A 1 83 ? 3.520 -3.631 -15.507 1.00 90.06 83 LEU A O 1
ATOM 641 N N . VAL A 1 84 ? 4.570 -1.662 -15.147 1.00 86.31 84 VAL A N 1
ATOM 642 C CA . VAL A 1 84 ? 3.561 -0.822 -15.795 1.00 86.31 84 VAL A CA 1
ATOM 643 C C . VAL A 1 84 ? 3.482 -1.203 -17.267 1.00 86.31 84 VAL A C 1
ATOM 645 O O . VAL A 1 84 ? 2.404 -1.554 -17.722 1.00 86.31 84 VAL A O 1
ATOM 648 N N . GLU A 1 85 ? 4.594 -1.245 -18.000 1.00 85.81 85 GLU A N 1
ATOM 649 C CA . GLU A 1 85 ? 4.613 -1.573 -19.435 1.00 85.81 85 GLU A CA 1
ATOM 650 C C . GLU A 1 85 ? 4.094 -2.979 -19.764 1.00 85.81 85 GLU A C 1
ATOM 652 O O . GLU A 1 85 ? 3.530 -3.199 -20.838 1.00 85.81 85 GLU A O 1
ATOM 657 N N . LYS A 1 86 ? 4.262 -3.930 -18.840 1.00 88.62 86 LYS A N 1
ATOM 658 C CA . LYS A 1 86 ? 3.752 -5.299 -18.972 1.00 88.62 86 LYS A CA 1
ATOM 659 C C . LYS A 1 86 ? 2.232 -5.390 -18.779 1.00 88.62 86 LYS A C 1
ATOM 661 O O . LYS A 1 86 ? 1.613 -6.342 -19.265 1.00 88.62 86 LYS A O 1
ATOM 666 N N . ALA A 1 87 ? 1.626 -4.456 -18.048 1.00 85.94 87 ALA A N 1
ATOM 667 C CA . ALA A 1 87 ? 0.205 -4.503 -17.733 1.00 85.94 87 ALA A CA 1
ATOM 668 C C . ALA A 1 87 ? -0.662 -4.230 -18.974 1.00 85.94 87 ALA A C 1
ATOM 670 O O . ALA A 1 87 ? -0.350 -3.398 -19.820 1.00 85.94 87 ALA A O 1
ATOM 671 N N . ARG A 1 88 ? -1.785 -4.950 -19.078 1.00 84.75 88 ARG A N 1
ATOM 672 C CA . ARG A 1 88 ? -2.766 -4.784 -20.170 1.00 84.75 88 ARG A CA 1
ATOM 673 C C . ARG A 1 88 ? -3.958 -3.916 -19.785 1.00 84.75 88 ARG A C 1
ATOM 675 O O . ARG A 1 88 ? -4.667 -3.433 -20.658 1.00 84.75 88 ARG A O 1
ATOM 682 N N . VAL A 1 89 ? -4.211 -3.796 -18.487 1.00 84.50 89 VAL A N 1
ATOM 683 C CA . VAL A 1 89 ? -5.337 -3.069 -17.904 1.00 84.50 89 VAL A CA 1
ATOM 684 C C . VAL A 1 89 ? -4.805 -2.329 -16.689 1.00 84.50 89 VAL A C 1
ATOM 686 O O . VAL A 1 89 ? -4.042 -2.900 -15.907 1.00 84.50 89 VAL A O 1
ATOM 689 N N . TYR A 1 90 ? -5.234 -1.082 -16.528 1.00 81.69 90 TYR A N 1
ATOM 690 C CA . TYR A 1 90 ? -4.911 -0.256 -15.373 1.00 81.69 90 TYR A CA 1
ATOM 691 C C . TYR A 1 90 ? -6.186 0.066 -14.611 1.00 81.69 90 TYR A C 1
ATOM 693 O O . TYR A 1 90 ? -7.211 0.397 -15.204 1.00 81.69 90 TYR A O 1
ATOM 701 N N . TYR A 1 91 ? -6.102 -0.011 -13.290 1.00 83.75 91 TYR A N 1
ATOM 702 C CA . TYR A 1 91 ? -7.150 0.436 -12.389 1.00 83.75 91 TYR A CA 1
ATOM 703 C C . TYR A 1 91 ? -6.521 1.344 -11.341 1.00 83.75 91 TYR A C 1
ATOM 705 O O . TYR A 1 91 ? -5.579 0.946 -10.655 1.00 83.75 91 TYR A O 1
ATOM 713 N N . ILE A 1 92 ? -7.030 2.569 -11.239 1.00 82.25 92 ILE A N 1
ATOM 71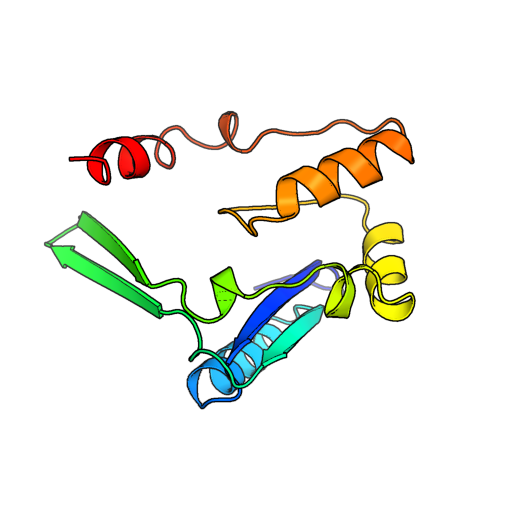4 C CA . ILE A 1 92 ? -6.546 3.580 -10.303 1.00 82.25 92 ILE A CA 1
ATOM 715 C C . ILE A 1 92 ? -7.767 4.129 -9.571 1.00 82.25 92 ILE A C 1
ATOM 717 O O . ILE A 1 92 ? -8.660 4.696 -10.195 1.00 82.25 92 ILE A O 1
ATOM 721 N N . ALA A 1 93 ? -7.812 3.955 -8.251 1.00 77.44 93 ALA A N 1
ATOM 722 C CA . ALA A 1 93 ? -8.915 4.420 -7.420 1.00 77.44 93 ALA A CA 1
ATOM 723 C C . ALA A 1 93 ? -8.401 5.258 -6.255 1.00 77.44 93 ALA A C 1
ATOM 725 O O . ALA A 1 93 ? -7.496 4.822 -5.551 1.00 77.44 93 ALA A O 1
ATOM 726 N N . TYR A 1 94 ? -9.045 6.412 -6.051 1.00 67.94 94 TYR A N 1
ATOM 727 C CA . TYR A 1 94 ? -8.741 7.438 -5.048 1.00 67.94 94 TYR A CA 1
ATOM 728 C C . TYR A 1 94 ? -7.290 7.969 -5.096 1.00 67.94 94 TYR A C 1
ATOM 730 O O . TYR A 1 94 ? -6.310 7.255 -5.269 1.00 67.94 94 TYR A O 1
ATOM 738 N N . ILE A 1 95 ? -7.168 9.290 -5.033 1.00 55.84 95 ILE A N 1
ATOM 739 C CA . ILE A 1 95 ? -6.085 10.068 -5.648 1.00 55.84 95 ILE A CA 1
ATOM 740 C C . ILE A 1 95 ? -4.712 9.798 -4.994 1.00 55.84 95 ILE A C 1
ATOM 742 O O . ILE A 1 95 ? -4.409 10.331 -3.927 1.00 55.84 95 ILE A O 1
ATOM 746 N N . LEU A 1 96 ? -3.827 9.072 -5.692 1.00 52.81 96 LEU A N 1
ATOM 747 C CA . LEU A 1 96 ? -2.415 9.472 -5.737 1.00 52.81 96 LEU A CA 1
ATOM 748 C C . LEU A 1 96 ? -2.426 10.863 -6.377 1.00 52.81 96 LEU A C 1
ATOM 750 O O . LEU A 1 96 ? -2.935 10.995 -7.489 1.00 52.81 96 LEU A O 1
ATOM 754 N N . LYS A 1 97 ? -1.910 11.902 -5.714 1.00 54.03 97 LYS A N 1
ATOM 755 C CA . LYS A 1 97 ? -1.878 13.263 -6.294 1.00 54.03 97 LYS A CA 1
ATOM 756 C C . LYS A 1 97 ? -1.257 13.292 -7.698 1.00 54.03 97 LYS A C 1
ATOM 758 O O . LYS A 1 97 ? -1.680 14.082 -8.534 1.00 54.03 97 LYS A O 1
ATOM 763 N N . ASP A 1 98 ? -0.364 12.344 -7.974 1.00 53.91 98 ASP A N 1
ATOM 764 C CA . ASP A 1 98 ? 0.335 12.199 -9.249 1.00 53.91 98 ASP A CA 1
ATOM 765 C C . ASP A 1 98 ? -0.326 11.215 -10.236 1.00 53.91 98 ASP A C 1
ATOM 767 O O . ASP A 1 98 ? 0.153 11.075 -11.360 1.00 53.91 98 ASP A O 1
ATOM 771 N N . ALA A 1 99 ? -1.428 10.536 -9.878 1.00 55.09 99 ALA A N 1
ATOM 772 C CA . ALA A 1 99 ? -2.105 9.573 -10.766 1.00 55.09 99 ALA A CA 1
ATOM 773 C C . ALA A 1 99 ? -2.582 10.207 -12.080 1.00 55.09 99 ALA A C 1
ATOM 775 O O . ALA A 1 99 ? -2.560 9.557 -13.124 1.00 55.09 99 ALA A O 1
ATOM 776 N N . PHE A 1 100 ? -2.991 11.477 -12.043 1.00 55.16 100 PHE A N 1
ATOM 777 C CA . PHE A 1 100 ? -3.399 12.206 -13.243 1.00 55.16 100 PHE A CA 1
ATOM 778 C C . PHE A 1 100 ? -2.225 12.414 -14.208 1.00 55.16 100 PHE A C 1
ATOM 780 O O . PHE A 1 100 ? -2.379 12.235 -15.415 1.00 55.16 100 PHE A O 1
ATOM 787 N N . GLN A 1 101 ? -1.039 12.724 -13.676 1.00 54.94 101 GLN A N 1
ATOM 788 C CA . GLN A 1 101 ? 0.178 12.861 -14.474 1.00 54.94 101 GLN A CA 1
ATOM 789 C C . GLN A 1 101 ? 0.620 11.508 -15.037 1.00 54.94 101 GLN A C 1
ATOM 791 O O . GLN A 1 101 ? 1.015 11.425 -16.190 1.00 54.94 101 GLN A O 1
ATOM 796 N N . LEU A 1 102 ? 0.468 10.442 -14.253 1.00 58.41 102 LEU A N 1
ATOM 797 C CA . LEU A 1 102 ? 0.721 9.060 -14.656 1.00 58.41 102 LEU A CA 1
ATOM 798 C C . LEU A 1 102 ? -0.102 8.668 -15.893 1.00 58.41 102 LEU A C 1
ATOM 800 O O . LEU A 1 102 ? 0.429 8.125 -16.858 1.00 58.41 102 LEU A O 1
ATOM 804 N N . LEU A 1 103 ? -1.394 9.006 -15.888 1.00 57.56 103 LEU A N 1
ATOM 805 C CA . LEU A 1 103 ? -2.299 8.786 -17.017 1.00 57.56 103 LEU A CA 1
ATOM 806 C C . LEU A 1 103 ? -1.968 9.690 -18.213 1.00 57.56 103 LEU A C 1
ATOM 808 O O . LEU A 1 103 ? -2.069 9.248 -19.356 1.00 57.56 103 LEU A O 1
ATOM 812 N N . HIS A 1 104 ? -1.553 10.935 -17.969 1.00 58.00 104 HIS A N 1
ATOM 813 C CA . HIS A 1 104 ? -1.152 11.870 -19.021 1.00 58.00 104 HIS A CA 1
ATOM 814 C C . HIS A 1 104 ? 0.139 11.425 -19.730 1.00 58.00 104 HIS A C 1
ATOM 816 O O . HIS A 1 104 ? 0.175 11.353 -20.959 1.00 58.00 104 HIS A O 1
ATOM 822 N N . ASP A 1 105 ? 1.166 11.060 -18.959 1.00 55.84 105 ASP A N 1
ATOM 823 C CA . ASP A 1 105 ? 2.450 10.548 -19.447 1.00 55.84 105 ASP A CA 1
ATOM 824 C C . ASP A 1 105 ? 2.235 9.236 -20.235 1.00 55.84 105 ASP A C 1
ATOM 826 O O . ASP A 1 105 ? 2.830 9.028 -21.294 1.00 55.84 105 ASP A O 1
ATOM 830 N N . TYR A 1 106 ? 1.300 8.386 -19.792 1.00 56.72 106 TYR A N 1
ATOM 831 C CA . TYR A 1 106 ? 0.983 7.119 -20.458 1.00 56.72 106 TYR A CA 1
ATOM 832 C C . TYR A 1 106 ? 0.151 7.279 -21.745 1.00 56.72 106 TYR A C 1
ATOM 834 O O . TYR A 1 106 ? 0.434 6.618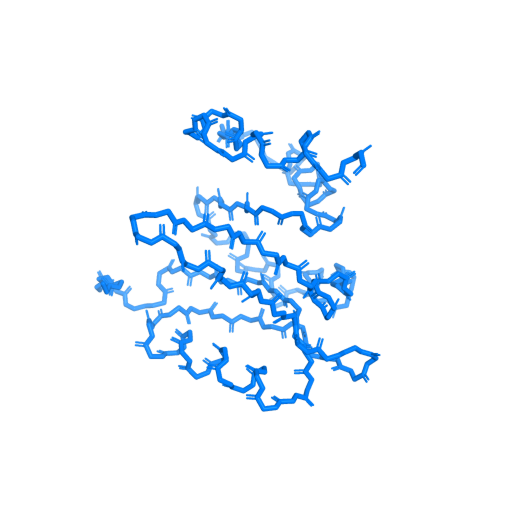 -22.747 1.00 56.72 106 TYR A O 1
ATOM 842 N N . LYS A 1 107 ? -0.836 8.189 -21.779 1.00 52.66 107 LYS A N 1
ATOM 843 C CA . LYS A 1 107 ? -1.644 8.473 -22.986 1.00 52.66 107 LYS A CA 1
ATOM 844 C C . LYS A 1 107 ? -0.792 9.029 -24.132 1.00 52.66 107 LYS A C 1
ATOM 846 O O . LYS A 1 107 ? -1.099 8.796 -25.299 1.00 52.66 107 LYS A O 1
ATOM 851 N N . HIS A 1 108 ? 0.296 9.723 -23.799 1.00 51.19 108 HIS A N 1
ATOM 852 C CA . HIS A 1 108 ? 1.290 10.168 -24.772 1.00 51.19 108 HIS A CA 1
ATOM 853 C C . HIS A 1 108 ? 2.112 9.015 -25.367 1.00 51.19 108 HIS A C 1
ATOM 855 O O . HIS A 1 108 ? 2.613 9.141 -26.483 1.00 51.19 108 HIS A O 1
ATOM 861 N N . SER A 1 109 ? 2.232 7.900 -24.640 1.00 52.88 109 SER A N 1
ATOM 862 C CA . SER A 1 109 ? 3.013 6.733 -25.047 1.00 52.88 109 SER A CA 1
ATOM 863 C C . SER A 1 109 ? 2.236 5.807 -25.994 1.00 52.88 109 SER A C 1
ATOM 865 O O . SER A 1 109 ? 2.807 5.394 -27.002 1.00 52.88 109 SER A O 1
ATOM 867 N N . ARG A 1 110 ? 0.939 5.505 -25.761 1.00 48.53 110 ARG A N 1
ATOM 868 C CA . ARG A 1 110 ? 0.129 4.643 -26.665 1.00 48.53 110 ARG A CA 1
ATOM 869 C C . ARG A 1 110 ? -1.392 4.916 -26.664 1.00 48.53 110 ARG A C 1
ATOM 871 O O . ARG A 1 110 ? -1.984 5.224 -25.637 1.00 48.53 110 ARG A O 1
ATOM 878 N N . HIS A 1 111 ? -2.025 4.727 -27.834 1.00 43.09 111 HIS A N 1
ATOM 879 C CA . HIS A 1 111 ? -3.484 4.702 -28.077 1.00 43.09 111 HIS A CA 1
ATOM 880 C C . HIS A 1 111 ? -4.149 3.505 -27.359 1.00 43.09 111 HIS A C 1
ATOM 882 O O . HIS A 1 111 ? -4.082 2.386 -27.863 1.00 43.09 111 HIS A O 1
ATOM 888 N N . LEU A 1 112 ? -4.790 3.715 -26.206 1.00 48.31 112 LEU A N 1
ATOM 889 C CA . LEU A 1 112 ? -5.588 2.696 -25.505 1.00 48.31 112 LEU A CA 1
ATOM 890 C C . LEU A 1 112 ? -6.838 3.313 -24.855 1.00 48.31 112 LEU A C 1
ATOM 892 O O . LEU A 1 112 ? -6.816 4.474 -24.437 1.00 48.31 112 LEU A O 1
ATOM 896 N N . ASP A 1 113 ? -7.906 2.514 -24.766 1.00 42.78 113 ASP A N 1
ATOM 897 C CA . ASP A 1 113 ? -9.208 2.883 -24.200 1.00 42.78 113 ASP A CA 1
ATOM 898 C C . ASP A 1 113 ? -9.146 2.967 -22.664 1.00 42.78 113 ASP A C 1
ATOM 900 O O . ASP A 1 113 ? -8.879 1.985 -21.969 1.00 42.78 113 ASP A O 1
ATOM 904 N N . TYR A 1 114 ? -9.386 4.165 -22.132 1.00 47.31 114 TYR A N 1
ATOM 905 C CA . TYR A 1 114 ? -9.490 4.462 -20.702 1.00 47.31 114 TYR A CA 1
ATOM 906 C C . TYR A 1 114 ? -10.947 4.330 -20.242 1.00 47.31 114 TYR A C 1
ATOM 908 O O . TYR A 1 114 ? -11.840 4.827 -20.924 1.00 47.31 114 TYR A O 1
ATOM 916 N N . VAL A 1 115 ? -11.183 3.728 -19.070 1.00 44.12 115 VAL A N 1
ATOM 917 C CA . VAL A 1 115 ? -12.494 3.744 -18.397 1.00 44.12 115 VAL A CA 1
ATOM 918 C C . VAL A 1 115 ? -12.395 4.642 -17.156 1.00 44.12 115 VAL A C 1
ATOM 920 O O . VAL A 1 115 ? -11.752 4.244 -16.179 1.00 44.12 115 VAL A O 1
ATOM 923 N N . PRO A 1 116 ? -12.975 5.855 -17.183 1.00 44.22 116 PRO A N 1
ATOM 924 C CA . PRO A 1 116 ? -13.011 6.761 -16.042 1.00 44.22 116 PRO A CA 1
ATOM 925 C C . PRO A 1 116 ? -13.661 6.142 -14.802 1.00 44.22 116 PRO A C 1
ATOM 927 O O . PRO A 1 116 ? -14.661 5.435 -14.890 1.00 44.22 116 PRO A O 1
ATOM 930 N N . ALA A 1 117 ? -13.144 6.481 -13.617 1.00 42.12 117 ALA A N 1
ATOM 931 C CA . ALA A 1 117 ? -13.761 6.108 -12.339 1.00 42.12 117 ALA A CA 1
ATOM 932 C C . ALA A 1 117 ? -15.187 6.677 -12.173 1.00 42.12 117 ALA A C 1
ATOM 934 O O . ALA A 1 117 ? -15.988 6.125 -11.426 1.00 42.12 117 ALA A O 1
ATOM 935 N N . GLU A 1 118 ? -15.511 7.754 -12.891 1.00 38.69 118 GLU A N 1
ATOM 936 C CA . GLU A 1 118 ? -16.846 8.363 -12.970 1.00 38.69 118 GLU A CA 1
ATOM 937 C C . GLU A 1 118 ? -17.889 7.418 -13.592 1.00 38.69 118 GLU A C 1
ATOM 939 O O . GLU A 1 118 ? -19.069 7.495 -13.250 1.00 38.69 118 GLU A O 1
ATOM 944 N N . ASP A 1 119 ? -17.443 6.470 -14.422 1.00 41.06 119 ASP A N 1
ATOM 945 C CA . ASP A 1 119 ? -18.281 5.448 -15.053 1.00 41.06 119 ASP A CA 1
ATOM 946 C C . ASP A 1 119 ? -18.419 4.175 -14.188 1.00 41.06 119 ASP A C 1
ATOM 948 O O . ASP A 1 119 ? -19.139 3.241 -14.551 1.00 41.06 119 ASP A O 1
ATOM 952 N N . MET A 1 120 ? -17.770 4.119 -13.013 1.00 44.25 120 MET A N 1
ATOM 953 C CA . MET A 1 120 ? -17.893 3.018 -12.052 1.00 44.25 120 MET A CA 1
ATOM 954 C C . MET A 1 120 ? -18.721 3.421 -10.824 1.00 44.25 120 MET A C 1
ATOM 956 O O . MET A 1 120 ? -18.227 4.061 -9.905 1.00 44.25 120 MET A O 1
ATOM 960 N N . LEU A 1 121 ? -19.974 2.947 -10.809 1.00 37.97 121 LEU A N 1
ATOM 961 C CA . LEU A 1 121 ? -20.976 2.967 -9.728 1.00 37.97 121 LEU A CA 1
ATOM 962 C C . LEU A 1 121 ? -21.204 4.330 -9.012 1.00 37.97 121 LEU A C 1
ATOM 964 O O . LEU A 1 121 ? -20.343 4.798 -8.268 1.00 37.97 121 LEU A O 1
ATOM 968 N N . PRO A 1 122 ? -22.428 4.905 -9.067 1.00 35.09 122 PRO A N 1
ATOM 969 C CA . PRO A 1 122 ? -22.766 6.254 -8.566 1.00 35.09 122 PRO A CA 1
ATOM 970 C C . PRO A 1 122 ? -22.478 6.584 -7.083 1.00 35.09 122 PRO A C 1
ATOM 972 O O . PRO A 1 122 ? -22.711 7.712 -6.653 1.00 35.09 122 PRO A O 1
ATOM 975 N N . GLY A 1 123 ? -22.024 5.626 -6.270 1.00 35.31 123 GLY A N 1
ATOM 976 C CA . GLY A 1 123 ? -21.858 5.779 -4.822 1.00 35.31 123 GLY A CA 1
ATOM 977 C C . GLY A 1 123 ? -20.565 6.466 -4.368 1.00 35.31 123 GLY A C 1
ATOM 978 O O . GLY A 1 123 ? -20.512 6.936 -3.236 1.00 35.31 123 GLY A O 1
ATOM 979 N N . ALA A 1 124 ? -19.529 6.545 -5.210 1.00 36.69 124 ALA A N 1
ATOM 980 C CA . ALA A 1 124 ? -18.232 7.113 -4.814 1.00 36.69 124 ALA A CA 1
ATOM 981 C C . ALA A 1 124 ? -18.208 8.656 -4.825 1.00 36.69 124 ALA A C 1
ATOM 983 O O . ALA A 1 124 ? -17.481 9.277 -4.050 1.00 36.69 124 ALA A O 1
ATOM 984 N N . LEU A 1 125 ? -19.032 9.286 -5.670 1.00 30.95 125 LEU A N 1
ATOM 985 C CA . LEU A 1 125 ? -19.014 10.735 -5.899 1.00 30.95 125 LEU A CA 1
ATOM 986 C C . LEU A 1 125 ? -19.740 11.538 -4.800 1.00 30.95 125 LEU A C 1
ATOM 988 O O . LEU A 1 125 ? -19.443 12.713 -4.585 1.00 30.95 125 LEU A O 1
ATOM 992 N N . SER A 1 126 ? -20.680 10.920 -4.078 1.00 29.25 126 SER A N 1
ATOM 993 C CA . SER A 1 126 ? -21.487 11.594 -3.048 1.00 29.25 126 SER A CA 1
ATOM 994 C C . SER A 1 126 ? -20.721 11.879 -1.752 1.00 29.25 126 SER A C 1
ATOM 996 O O . SER A 1 126 ? -21.072 12.816 -1.039 1.00 29.25 126 SER A O 1
ATOM 998 N N . VAL A 1 127 ? -19.650 11.131 -1.466 1.00 37.09 127 VAL A N 1
ATOM 999 C CA . VAL A 1 127 ? -18.834 11.305 -0.251 1.00 37.09 127 VAL A CA 1
ATOM 1000 C C . VAL A 1 127 ? -17.988 12.584 -0.315 1.00 37.09 127 VAL A C 1
ATOM 1002 O O . VAL A 1 127 ? -17.777 13.233 0.705 1.00 37.09 127 VAL A O 1
ATOM 1005 N N . LEU A 1 128 ? -17.555 13.002 -1.510 1.00 31.72 128 LEU A N 1
ATOM 1006 C CA . LEU A 1 128 ? -16.671 14.163 -1.677 1.00 31.72 128 LEU A CA 1
ATOM 1007 C C . LEU A 1 128 ? -17.391 15.503 -1.488 1.00 31.72 128 LEU A C 1
ATOM 1009 O O . LEU A 1 128 ? -16.839 16.405 -0.869 1.00 31.72 128 LEU A O 1
ATOM 1013 N N . LYS A 1 129 ? -18.654 15.623 -1.917 1.00 31.53 129 LYS A N 1
ATOM 1014 C CA . LYS A 1 129 ? -19.437 16.859 -1.717 1.00 31.53 129 LYS A CA 1
ATOM 1015 C C . LYS A 1 129 ? -19.824 17.118 -0.254 1.00 31.53 129 LYS A C 1
ATOM 1017 O O . LYS A 1 129 ? -20.240 18.225 0.067 1.00 31.53 129 LYS A O 1
ATOM 1022 N N . GLY A 1 130 ? -19.703 16.115 0.619 1.00 29.88 130 GLY A N 1
ATOM 1023 C CA . GLY A 1 130 ? -19.955 16.244 2.057 1.00 29.88 130 GLY A CA 1
ATOM 1024 C C . GLY A 1 130 ? -18.721 16.593 2.895 1.00 29.88 130 GLY A C 1
ATOM 1025 O O . GLY A 1 130 ? -18.874 16.836 4.084 1.00 29.88 130 GLY A O 1
ATOM 1026 N N . LEU A 1 131 ? -17.519 16.601 2.305 1.00 35.09 131 LEU A N 1
ATOM 1027 C CA . LEU A 1 131 ? -16.257 16.926 2.991 1.00 35.09 131 LEU A CA 1
ATOM 1028 C C . LEU A 1 131 ? -15.776 18.367 2.731 1.00 35.09 131 LEU A C 1
ATOM 1030 O O . LEU A 1 131 ? -14.773 18.780 3.306 1.00 35.09 131 LEU A O 1
ATOM 1034 N N . GLU A 1 132 ? -16.485 19.126 1.889 1.00 33.22 132 GLU A N 1
ATOM 1035 C CA . GLU A 1 132 ? -16.248 20.559 1.640 1.00 33.22 132 GLU A CA 1
ATOM 1036 C C . GLU A 1 132 ? -17.187 21.486 2.446 1.00 33.22 132 GLU A C 1
ATOM 1038 O O . GLU A 1 132 ? -17.260 22.679 2.153 1.00 33.22 132 GLU A O 1
ATOM 1043 N N . GLN A 1 133 ? -17.903 20.969 3.455 1.00 33.34 133 GLN A N 1
ATOM 1044 C CA . GLN A 1 133 ? -18.719 21.770 4.386 1.00 33.34 133 GLN A CA 1
ATOM 1045 C C . GLN A 1 133 ? -18.246 21.616 5.828 1.00 33.34 133 GLN A C 1
ATOM 1047 O O . GLN A 1 133 ? -18.001 20.462 6.245 1.00 33.34 133 GLN A O 1
#

InterPro domains:
  IPR001805 Adenosine kinase [PR00989] (11-25)
  IPR001805 Adenosine kinase [PR00989] (42-57)
  IPR001805 Adenosine kinase [PR00989] (81-107)
  IPR001805 Adenosine kinase [PTHR45769] (1-93)
  IPR011611 Carbohydrate kinase PfkB [PF00294] (7-99)
  IPR029056 Ribokinase-like [G3DSA:3.40.1190.20] (1-112)
  IPR029056 Ribokinase-like [SSF53613] (9-106)